Protein AF-A0A852TFB3-F1 (afdb_monomer)

Mean predicted aligned error: 4.45 Å

Structure (mmCIF, N/CA/C/O backbone):
data_AF-A0A852TFB3-F1
#
_entry.id   AF-A0A852TFB3-F1
#
loop_
_atom_site.group_PDB
_atom_site.id
_atom_site.type_symbol
_atom_site.label_atom_id
_atom_site.label_alt_id
_atom_site.label_comp_id
_atom_site.label_asym_id
_atom_site.label_entity_id
_atom_site.label_seq_id
_atom_site.pdbx_PDB_ins_code
_atom_site.Cartn_x
_atom_site.Cartn_y
_atom_site.Cartn_z
_atom_si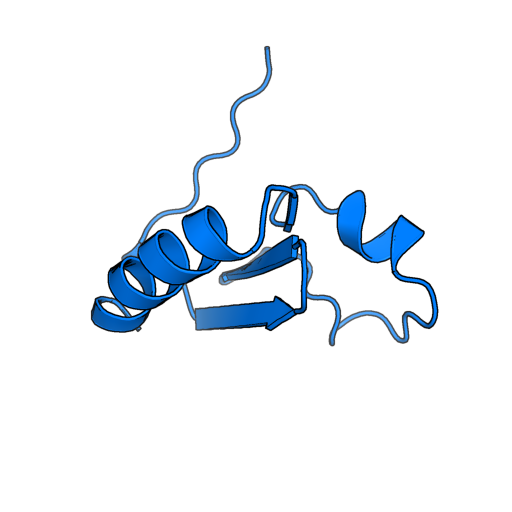te.occupancy
_atom_site.B_iso_or_equiv
_atom_site.auth_seq_id
_atom_site.auth_comp_id
_atom_site.auth_asym_id
_atom_site.auth_atom_id
_atom_site.pdbx_PDB_model_num
ATOM 1 N N . MET A 1 1 ? 9.538 19.607 -1.449 1.00 54.69 1 MET A N 1
ATOM 2 C CA . MET A 1 1 ? 8.587 18.477 -1.332 1.00 54.69 1 MET A CA 1
ATOM 3 C C . MET A 1 1 ? 9.203 17.273 -2.025 1.00 54.69 1 MET A C 1
ATOM 5 O O . MET A 1 1 ? 9.683 17.444 -3.137 1.00 54.69 1 MET A O 1
ATOM 9 N N . ARG A 1 2 ? 9.262 16.099 -1.385 1.00 67.06 2 ARG A N 1
ATOM 10 C CA . ARG A 1 2 ? 9.676 14.859 -2.065 1.00 67.06 2 ARG A CA 1
ATOM 11 C C . ARG A 1 2 ? 8.417 14.179 -2.599 1.00 67.06 2 ARG A C 1
ATOM 13 O O . ARG A 1 2 ? 7.469 14.012 -1.843 1.00 67.06 2 ARG A O 1
ATOM 20 N N . GLN A 1 3 ? 8.398 13.850 -3.885 1.00 76.62 3 GLN A N 1
ATOM 21 C CA . GLN A 1 3 ? 7.314 13.096 -4.513 1.00 76.62 3 GLN A CA 1
ATOM 22 C C . GLN A 1 3 ? 7.812 11.672 -4.756 1.00 76.62 3 GLN A C 1
ATOM 24 O O . GLN A 1 3 ? 8.873 11.486 -5.351 1.00 76.62 3 GLN A O 1
ATOM 29 N N . MET A 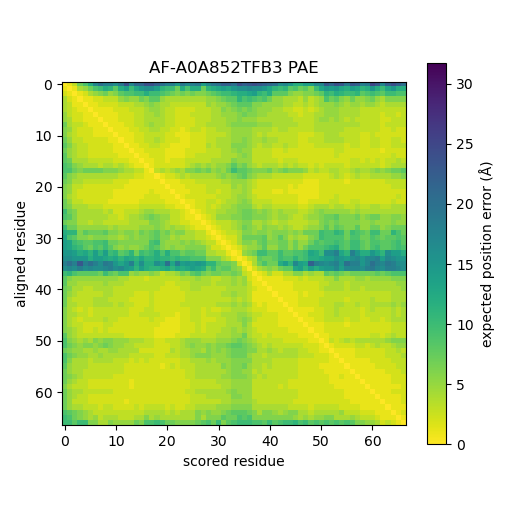1 4 ? 7.076 10.673 -4.269 1.00 82.00 4 MET A N 1
ATOM 30 C CA . MET A 1 4 ? 7.316 9.277 -4.629 1.00 82.00 4 MET A CA 1
ATOM 31 C C . MET A 1 4 ? 6.554 8.978 -5.919 1.00 82.00 4 MET A C 1
ATOM 33 O O . MET A 1 4 ? 5.389 9.341 -6.050 1.00 82.00 4 MET A O 1
ATOM 37 N N . THR A 1 5 ? 7.218 8.332 -6.875 1.00 87.81 5 THR A N 1
ATOM 38 C CA . THR A 1 5 ? 6.593 7.872 -8.119 1.00 87.81 5 THR A CA 1
ATOM 39 C C . THR A 1 5 ? 6.661 6.357 -8.169 1.00 87.81 5 THR A C 1
ATOM 41 O O . THR A 1 5 ? 7.741 5.783 -8.044 1.00 87.81 5 THR A O 1
ATOM 44 N N . ILE A 1 6 ? 5.512 5.723 -8.378 1.00 88.19 6 ILE A N 1
ATOM 45 C CA . ILE A 1 6 ? 5.396 4.281 -8.580 1.00 88.19 6 ILE A CA 1
ATOM 46 C C . ILE A 1 6 ? 4.925 4.084 -10.018 1.00 88.19 6 ILE A C 1
ATOM 48 O O . ILE A 1 6 ? 3.916 4.656 -10.429 1.00 88.19 6 ILE A O 1
ATOM 52 N N . LYS A 1 7 ? 5.679 3.317 -10.813 1.00 90.06 7 LYS A N 1
ATOM 53 C CA . LYS A 1 7 ? 5.232 2.951 -12.162 1.00 90.06 7 LYS A CA 1
ATOM 54 C C . LYS A 1 7 ? 4.053 1.991 -12.039 1.00 90.06 7 LYS A C 1
ATOM 56 O O . LYS A 1 7 ? 4.155 1.020 -11.300 1.00 90.06 7 LYS A O 1
ATOM 61 N N . MET A 1 8 ? 2.994 2.212 -12.817 1.00 88.50 8 MET A N 1
ATOM 62 C CA . MET A 1 8 ? 1.821 1.324 -12.827 1.00 88.50 8 MET A CA 1
ATOM 63 C C . MET A 1 8 ? 2.209 -0.127 -13.130 1.00 88.50 8 MET A C 1
ATOM 65 O O . MET A 1 8 ? 1.781 -1.034 -12.439 1.00 88.50 8 MET A O 1
ATOM 69 N N . SER A 1 9 ? 3.136 -0.340 -14.069 1.00 90.75 9 SER A N 1
ATOM 70 C CA . SER A 1 9 ? 3.658 -1.672 -14.409 1.00 90.75 9 SER A CA 1
ATOM 71 C C . SER A 1 9 ? 4.477 -2.347 -13.300 1.00 90.75 9 SER A C 1
ATOM 73 O O . SER A 1 9 ? 4.905 -3.482 -13.472 1.00 90.75 9 SER A O 1
ATOM 75 N N . ALA A 1 10 ? 4.807 -1.629 -12.224 1.00 90.38 10 ALA A N 1
ATOM 76 C CA . ALA A 1 10 ? 5.515 -2.172 -11.069 1.00 90.38 10 ALA A CA 1
ATOM 77 C C . ALA A 1 10 ? 4.564 -2.517 -9.915 1.00 90.38 10 ALA A C 1
ATOM 79 O O . ALA A 1 10 ? 5.032 -3.088 -8.930 1.00 90.38 10 ALA A O 1
ATOM 80 N N . LEU A 1 11 ? 3.275 -2.162 -10.019 1.00 91.94 11 LEU A N 1
ATOM 81 C CA . LEU A 1 11 ? 2.245 -2.541 -9.058 1.00 91.94 11 LEU A CA 1
ATOM 82 C C . LEU A 1 11 ? 2.083 -4.057 -9.059 1.00 91.94 11 LEU A C 1
ATOM 84 O O . LEU A 1 11 ? 1.973 -4.681 -10.108 1.00 91.94 11 LEU A O 1
ATOM 88 N N . THR A 1 12 ? 2.082 -4.639 -7.869 1.00 91.25 12 THR A N 1
ATOM 89 C CA . THR A 1 12 ? 1.909 -6.081 -7.668 1.00 91.25 12 THR A CA 1
ATOM 90 C C . THR A 1 12 ? 0.673 -6.403 -6.839 1.00 91.25 12 THR A C 1
ATOM 92 O O . THR A 1 12 ? 0.266 -7.558 -6.771 1.00 91.25 12 THR A O 1
ATOM 95 N N . GLY A 1 13 ? 0.082 -5.403 -6.185 1.00 91.31 13 GLY A N 1
ATOM 96 C CA . GLY A 1 13 ? -1.082 -5.584 -5.332 1.00 91.31 13 GLY A CA 1
ATOM 97 C C . GLY A 1 13 ? -1.480 -4.304 -4.610 1.00 91.31 13 GLY A C 1
ATOM 98 O O . GLY A 1 13 ? -0.778 -3.291 -4.644 1.00 91.31 13 GLY A O 1
ATOM 99 N N . LEU A 1 14 ? -2.611 -4.372 -3.919 1.00 92.44 14 LEU A N 1
ATOM 100 C CA . LEU A 1 14 ? -3.138 -3.302 -3.081 1.00 92.44 14 LEU A CA 1
ATOM 101 C C . LEU A 1 14 ? -3.655 -3.918 -1.783 1.00 92.44 14 LEU A C 1
ATOM 103 O O . LEU A 1 14 ? -4.322 -4.952 -1.810 1.0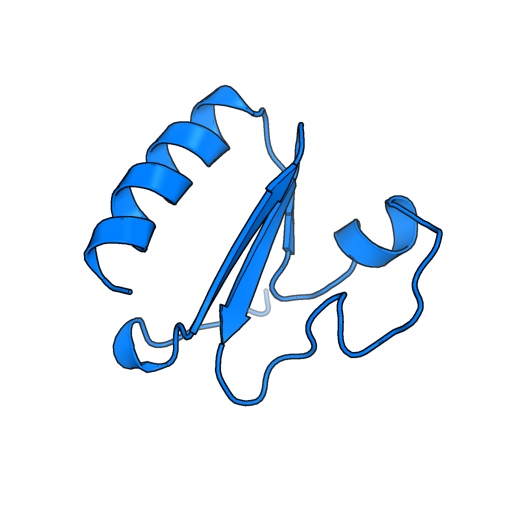0 92.44 14 LEU A O 1
ATOM 107 N N . ILE A 1 15 ? -3.386 -3.265 -0.657 1.00 90.69 15 ILE A N 1
ATOM 108 C CA . ILE A 1 15 ? -3.991 -3.602 0.635 1.00 90.69 15 ILE A CA 1
ATOM 109 C C . ILE A 1 15 ? -4.897 -2.442 1.012 1.00 90.69 15 ILE A C 1
ATOM 111 O O . ILE A 1 15 ? -4.408 -1.346 1.267 1.00 90.69 15 ILE A O 1
ATOM 115 N N . PHE A 1 16 ? -6.202 -2.679 1.038 1.00 90.31 16 PHE A N 1
ATOM 116 C CA . PHE A 1 16 ? -7.203 -1.681 1.396 1.00 90.31 16 PHE A CA 1
ATOM 117 C C . PHE A 1 16 ? -7.773 -1.988 2.781 1.00 90.31 16 PHE A C 1
ATOM 119 O O . PHE A 1 16 ? -8.254 -3.099 3.012 1.00 90.31 16 PHE A O 1
ATOM 126 N N . PHE A 1 17 ? -7.720 -1.022 3.701 1.00 87.94 17 PHE A N 1
ATOM 127 C CA . PHE A 1 17 ? -8.289 -1.187 5.035 1.00 87.94 17 PHE A CA 1
ATOM 128 C C . PHE A 1 17 ? -8.706 0.155 5.649 1.00 87.94 17 PHE A C 1
ATOM 130 O O . PHE A 1 17 ? -7.861 0.983 5.993 1.00 87.94 17 PHE A O 1
ATOM 137 N N . ALA A 1 18 ? -10.012 0.335 5.860 1.00 88.06 18 ALA A N 1
ATOM 138 C CA . ALA A 1 18 ? -10.600 1.518 6.487 1.00 88.06 18 ALA A CA 1
ATOM 139 C C . ALA A 1 18 ? -10.115 2.838 5.847 1.00 88.06 18 ALA A C 1
ATOM 141 O O . ALA A 1 18 ? -10.469 3.161 4.717 1.00 88.06 18 ALA A O 1
ATOM 142 N N . ASP A 1 19 ? -9.303 3.619 6.561 1.00 91.69 19 ASP A N 1
ATOM 143 C CA . ASP A 1 19 ? -8.834 4.942 6.143 1.00 91.69 19 ASP A CA 1
ATOM 144 C C . ASP A 1 19 ? -7.423 4.941 5.533 1.00 91.69 19 ASP A C 1
ATOM 146 O O . ASP A 1 19 ? -6.792 5.998 5.414 1.00 91.69 19 ASP A O 1
ATOM 150 N N . TYR A 1 20 ? -6.894 3.773 5.163 1.00 92.88 20 TYR A N 1
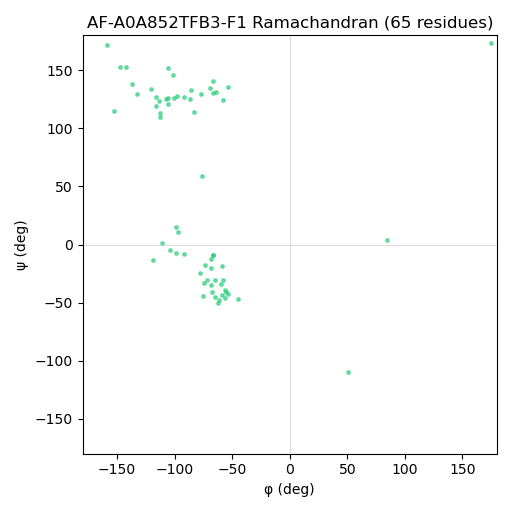ATOM 151 C CA . TYR A 1 20 ? -5.627 3.692 4.449 1.00 92.88 20 TYR A CA 1
ATOM 152 C C . TYR A 1 20 ? -5.598 2.603 3.376 1.00 92.88 20 TYR A C 1
ATOM 154 O O . TYR A 1 20 ? -6.279 1.579 3.442 1.00 92.88 20 TYR A O 1
ATOM 162 N N . MET A 1 21 ? -4.762 2.840 2.370 1.00 93.38 21 MET A N 1
ATOM 163 C CA . MET A 1 21 ? -4.455 1.880 1.324 1.00 93.38 21 MET A CA 1
ATOM 164 C C . MET A 1 21 ? -2.946 1.813 1.130 1.00 93.38 21 MET A C 1
ATOM 166 O O . MET A 1 21 ? -2.294 2.841 0.953 1.00 93.38 21 MET A O 1
ATOM 170 N N . VAL A 1 22 ? -2.389 0.608 1.134 1.00 92.8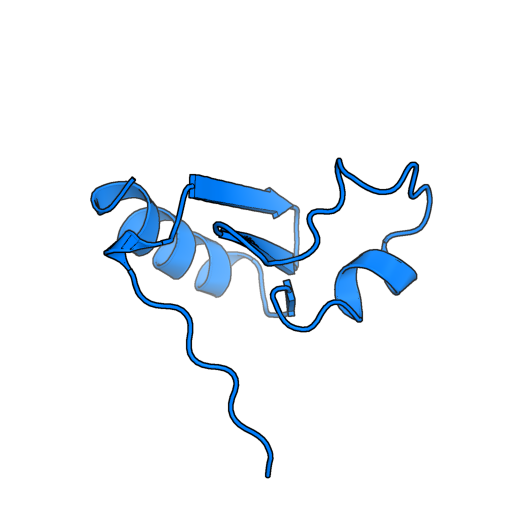8 22 VAL A N 1
ATOM 171 C CA . VAL A 1 22 ? -0.975 0.384 0.838 1.00 92.88 22 VAL A CA 1
ATOM 172 C C . VAL A 1 22 ? -0.825 -0.103 -0.590 1.00 92.88 22 VAL A C 1
ATOM 174 O O . VAL A 1 22 ? -1.435 -1.093 -0.992 1.00 92.88 22 VAL A O 1
ATOM 177 N N . ILE A 1 23 ? 0.017 0.594 -1.344 1.00 92.94 23 ILE A N 1
ATOM 178 C CA . ILE A 1 23 ? 0.406 0.204 -2.690 1.00 92.94 23 ILE A CA 1
ATOM 179 C C . ILE A 1 23 ? 1.538 -0.818 -2.601 1.00 92.94 23 ILE A C 1
ATOM 181 O O . ILE A 1 23 ? 2.649 -0.486 -2.180 1.00 92.94 23 ILE A O 1
ATOM 185 N N . CYS A 1 24 ? 1.290 -2.052 -3.029 1.00 91.81 24 CYS A N 1
ATOM 186 C CA . CYS A 1 24 ? 2.338 -3.055 -3.172 1.00 91.81 24 CYS A CA 1
ATOM 187 C C . CYS A 1 24 ? 2.968 -2.917 -4.560 1.00 91.81 24 CYS A C 1
ATOM 189 O O . CYS A 1 24 ? 2.274 -2.935 -5.578 1.00 91.81 24 CYS A O 1
ATOM 191 N N . ALA A 1 25 ? 4.288 -2.761 -4.604 1.00 91.19 25 ALA A N 1
ATOM 192 C CA . ALA A 1 25 ? 5.040 -2.702 -5.847 1.00 91.19 25 ALA A CA 1
ATOM 193 C C . ALA A 1 25 ? 6.426 -3.317 -5.658 1.00 91.19 25 ALA A C 1
ATOM 195 O O . ALA A 1 25 ? 6.980 -3.297 -4.556 1.00 91.19 25 ALA A O 1
ATOM 196 N N . SER A 1 26 ? 7.005 -3.836 -6.739 1.00 85.38 26 SER A N 1
ATOM 197 C CA . SER A 1 26 ? 8.343 -4.431 -6.696 1.00 85.38 26 SER A CA 1
ATOM 198 C C . SER A 1 26 ? 9.385 -3.420 -6.203 1.00 85.38 26 SER A C 1
ATOM 200 O O . SER A 1 26 ? 9.547 -2.347 -6.786 1.00 85.38 26 SER A O 1
ATOM 202 N N . GLY A 1 27 ? 10.121 -3.782 -5.150 1.00 83.50 27 GLY A N 1
ATOM 203 C CA . GLY A 1 27 ? 11.150 -2.932 -4.542 1.00 83.50 27 GLY A CA 1
ATOM 204 C C . GLY A 1 27 ? 10.629 -1.926 -3.511 1.00 83.50 27 GLY A C 1
ATOM 205 O O . GLY A 1 27 ? 11.425 -1.141 -2.998 1.00 83.50 27 GLY A O 1
ATOM 206 N N . LEU A 1 28 ? 9.330 -1.946 -3.188 1.00 85.06 28 LEU A N 1
ATOM 207 C CA . LEU A 1 28 ? 8.776 -1.202 -2.060 1.00 85.06 28 LEU A C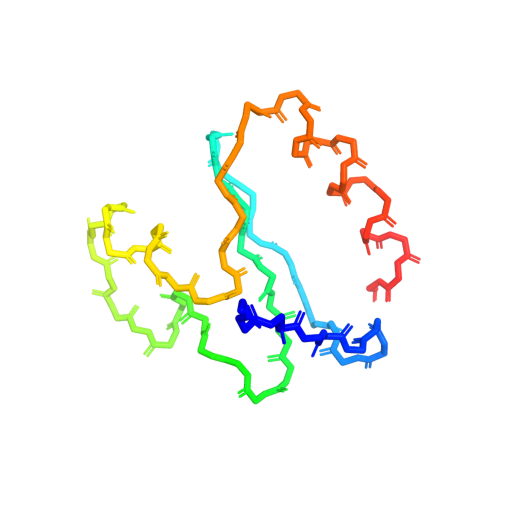A 1
ATOM 208 C C . LEU A 1 28 ? 8.533 -2.128 -0.863 1.00 85.06 28 LEU A C 1
ATOM 210 O O . LEU A 1 28 ? 8.155 -3.282 -1.057 1.00 85.06 28 LEU A O 1
ATOM 214 N N . PRO A 1 29 ? 8.706 -1.626 0.370 1.00 80.69 29 PRO A N 1
ATOM 215 C CA . PRO A 1 29 ? 8.364 -2.392 1.556 1.00 80.69 29 PRO A CA 1
ATOM 216 C C . PRO A 1 29 ? 6.842 -2.600 1.630 1.00 80.69 29 PRO A C 1
ATOM 218 O O . PRO A 1 29 ? 6.080 -1.637 1.503 1.00 80.69 29 PRO A O 1
ATOM 221 N N . SER A 1 30 ? 6.385 -3.835 1.845 1.00 78.06 30 SER A N 1
ATOM 222 C CA . SER A 1 30 ? 4.978 -4.141 2.119 1.00 78.06 30 SER A CA 1
ATOM 223 C C . SER A 1 30 ? 4.769 -4.490 3.597 1.00 78.06 30 SER A C 1
ATOM 225 O O . SER A 1 30 ? 5.667 -5.044 4.228 1.00 78.06 30 SER A O 1
ATOM 227 N N . PRO A 1 31 ? 3.576 -4.250 4.170 1.00 75.94 31 PRO A N 1
ATOM 228 C CA . PRO A 1 31 ? 3.257 -4.674 5.528 1.00 75.94 31 PRO A CA 1
ATOM 229 C C . PRO A 1 31 ? 3.374 -6.179 5.750 1.00 75.94 31 PRO A C 1
ATOM 231 O O . PRO A 1 31 ? 3.452 -6.582 6.893 1.00 75.94 31 PRO A O 1
ATOM 234 N N . ASN A 1 32 ? 3.378 -7.013 4.706 1.00 73.69 32 ASN A N 1
ATOM 235 C CA . ASN A 1 32 ? 3.605 -8.452 4.857 1.00 73.69 32 ASN A CA 1
ATOM 236 C C . ASN A 1 32 ? 5.090 -8.788 5.054 1.00 73.69 32 ASN A C 1
ATOM 238 O O . ASN A 1 32 ? 5.411 -9.819 5.644 1.00 73.69 32 ASN A O 1
ATOM 242 N N . ASP A 1 33 ? 5.993 -7.920 4.590 1.00 73.44 33 ASP A N 1
ATOM 243 C CA . ASP A 1 33 ? 7.442 -8.089 4.757 1.00 73.44 33 ASP A CA 1
ATOM 244 C C . ASP A 1 33 ? 7.889 -7.817 6.201 1.00 73.44 33 ASP A C 1
ATOM 246 O O . ASP A 1 33 ? 8.960 -8.244 6.632 1.00 73.44 33 ASP A O 1
ATOM 250 N N . PHE A 1 34 ? 7.045 -7.139 6.976 1.00 64.81 34 PHE A N 1
ATOM 251 C CA . PHE A 1 34 ? 7.281 -6.810 8.372 1.00 64.81 34 PHE A CA 1
ATOM 252 C C . PHE A 1 34 ? 6.159 -7.438 9.203 1.00 64.81 34 PHE A C 1
ATOM 254 O O . PHE A 1 34 ? 4.993 -7.326 8.871 1.00 64.81 34 PHE A O 1
ATOM 261 N N . LYS A 1 35 ? 6.452 -8.102 10.322 1.00 69.38 35 LYS A N 1
ATOM 262 C CA . LYS A 1 35 ? 5.402 -8.657 11.203 1.00 69.38 35 LYS A CA 1
ATOM 263 C C . LYS A 1 35 ? 4.733 -7.549 12.036 1.00 69.38 35 LYS A C 1
ATOM 265 O O . LYS A 1 35 ? 4.827 -7.558 13.260 1.00 69.38 35 LYS A O 1
ATOM 270 N N . ILE A 1 36 ? 4.141 -6.553 11.379 1.00 67.62 36 ILE A N 1
ATOM 271 C CA . ILE A 1 36 ? 3.637 -5.329 12.010 1.00 67.62 36 ILE A CA 1
ATOM 272 C C . ILE A 1 36 ? 2.310 -5.613 12.707 1.00 67.62 36 ILE A C 1
ATOM 274 O O . ILE A 1 36 ? 1.378 -6.138 12.105 1.00 67.62 36 ILE A O 1
ATOM 278 N N . SER A 1 37 ? 2.206 -5.204 13.970 1.00 69.56 37 SER A N 1
ATOM 279 C CA . SER A 1 37 ? 0.972 -5.254 14.764 1.00 69.56 37 SER A CA 1
ATOM 280 C C . SER A 1 37 ? 0.292 -3.885 14.925 1.00 69.56 37 SER A C 1
ATOM 282 O O . SER A 1 37 ? -0.798 -3.809 15.487 1.00 69.56 37 SER A O 1
ATOM 284 N N . SER A 1 38 ? 0.906 -2.800 14.433 1.00 84.75 38 SER A N 1
ATOM 285 C CA . SER A 1 38 ? 0.457 -1.418 14.641 1.00 84.75 38 SER A CA 1
ATOM 286 C C . SER A 1 38 ? 0.049 -0.706 13.345 1.00 84.75 38 SER A C 1
ATOM 288 O O . SER A 1 38 ? 0.867 -0.448 12.463 1.00 84.75 38 SER A O 1
ATOM 290 N N . ILE A 1 39 ? -1.216 -0.279 13.269 1.00 86.38 39 ILE A N 1
ATOM 291 C CA . ILE A 1 39 ? -1.745 0.550 12.167 1.00 86.38 39 ILE A CA 1
ATOM 292 C C . ILE A 1 39 ? -0.986 1.884 12.057 1.00 86.38 39 ILE A C 1
ATOM 294 O O . ILE A 1 39 ? -0.787 2.401 10.958 1.00 86.38 39 ILE A O 1
ATOM 298 N N . ALA A 1 40 ? -0.540 2.444 13.186 1.00 88.75 40 ALA A N 1
ATOM 299 C CA . ALA A 1 40 ? 0.185 3.713 13.208 1.00 88.75 40 ALA A CA 1
ATOM 300 C C . ALA A 1 40 ? 1.538 3.627 12.487 1.00 88.75 40 ALA A C 1
ATOM 302 O O . ALA A 1 40 ? 1.976 4.618 11.908 1.00 88.75 40 ALA A O 1
ATOM 303 N N . GLU A 1 41 ? 2.175 2.454 12.491 1.00 88.31 41 GLU A N 1
ATOM 304 C CA . GLU A 1 41 ? 3.405 2.209 11.735 1.00 88.31 41 GLU A CA 1
ATOM 305 C C . GLU A 1 41 ? 3.104 2.050 10.245 1.00 88.31 41 GLU A C 1
ATOM 307 O O . GLU A 1 41 ? 3.764 2.680 9.424 1.00 88.31 41 GLU A O 1
ATOM 312 N N . ILE A 1 42 ? 2.056 1.294 9.885 1.00 88.38 42 ILE A N 1
ATOM 313 C CA . ILE A 1 42 ? 1.637 1.096 8.483 1.00 88.38 42 ILE A CA 1
ATOM 314 C C . ILE A 1 42 ? 1.365 2.440 7.786 1.00 88.38 42 ILE A C 1
ATOM 316 O O . ILE A 1 42 ? 1.747 2.648 6.636 1.00 88.38 42 ILE A O 1
ATOM 320 N N . LYS A 1 43 ? 0.754 3.395 8.492 1.00 90.06 43 LYS A N 1
ATOM 321 C CA . LYS A 1 43 ? 0.453 4.735 7.963 1.00 90.06 43 LYS A CA 1
ATOM 322 C C . LYS A 1 43 ? 1.682 5.613 7.705 1.00 90.06 43 LYS A C 1
ATOM 324 O O . LYS A 1 43 ? 1.548 6.648 7.061 1.00 90.06 43 LYS A O 1
ATOM 329 N N . GLN A 1 44 ? 2.861 5.224 8.189 1.00 88.50 44 GLN A N 1
ATOM 330 C CA . GLN A 1 44 ? 4.115 5.952 7.959 1.00 88.50 44 GLN A CA 1
ATOM 331 C C . GLN A 1 44 ? 4.881 5.450 6.729 1.00 88.50 44 GLN A C 1
ATOM 333 O O . GLN A 1 44 ? 5.868 6.073 6.332 1.00 88.50 44 GLN A O 1
ATOM 338 N N . TYR A 1 45 ? 4.448 4.345 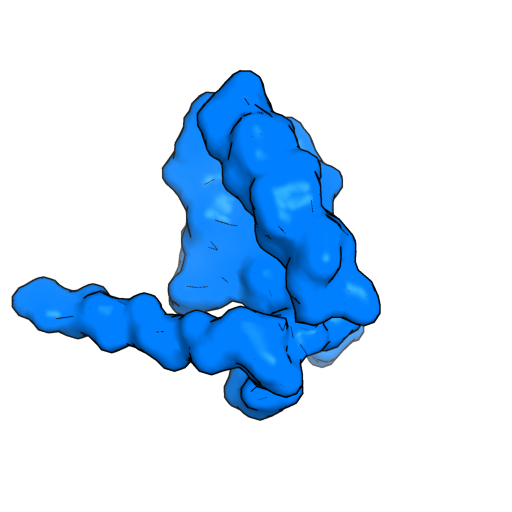6.113 1.00 88.69 45 TYR A N 1
ATOM 339 C CA . TYR A 1 45 ? 5.109 3.815 4.926 1.00 88.69 45 TYR A CA 1
ATOM 340 C C . TYR A 1 45 ? 4.946 4.772 3.739 1.00 88.69 45 TYR A C 1
ATOM 342 O O . TYR A 1 45 ? 3.866 5.325 3.527 1.00 88.69 45 TYR A O 1
ATOM 350 N N . PRO A 1 46 ? 5.991 4.955 2.915 1.00 88.75 46 PRO A N 1
ATOM 351 C CA . PRO A 1 46 ? 5.967 5.931 1.827 1.00 88.75 46 PRO A CA 1
ATOM 352 C C . PRO A 1 46 ? 4.992 5.556 0.698 1.00 88.75 46 PRO A C 1
ATOM 354 O O . PRO A 1 46 ? 4.571 6.415 -0.070 1.00 88.75 46 PRO A O 1
ATOM 357 N N . ASN A 1 47 ? 4.630 4.277 0.612 1.00 91.56 47 ASN A N 1
ATOM 358 C CA . ASN A 1 47 ? 3.641 3.700 -0.294 1.00 91.56 47 ASN A CA 1
ATOM 359 C C . ASN A 1 47 ? 2.258 3.517 0.356 1.00 91.56 47 ASN A C 1
ATOM 361 O O . ASN A 1 47 ? 1.400 2.852 -0.223 1.00 91.56 47 ASN A O 1
ATOM 365 N N . CYS A 1 48 ? 2.037 4.081 1.546 1.00 92.12 48 CYS A N 1
ATOM 366 C CA . CYS A 1 48 ? 0.741 4.102 2.209 1.00 92.12 48 CYS A CA 1
ATOM 367 C C . CYS A 1 48 ? 0.039 5.439 1.954 1.00 92.12 48 CYS A C 1
ATOM 369 O O . CYS A 1 48 ? 0.594 6.515 2.174 1.00 92.12 48 C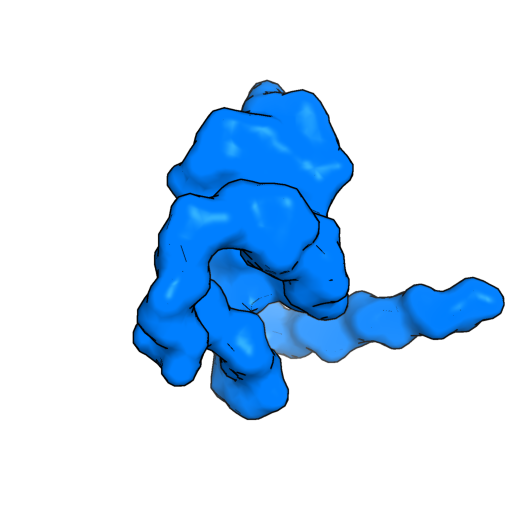YS A O 1
ATOM 371 N N . ILE A 1 49 ? -1.200 5.364 1.484 1.00 93.00 49 ILE A N 1
ATOM 372 C CA . ILE A 1 49 ? -2.069 6.509 1.245 1.00 93.00 49 ILE A CA 1
ATOM 373 C C . ILE A 1 49 ? -3.111 6.523 2.354 1.00 93.00 49 ILE A C 1
ATOM 375 O O . ILE A 1 49 ? -3.866 5.568 2.501 1.00 93.00 49 ILE A O 1
ATOM 379 N N . VAL A 1 50 ? -3.165 7.614 3.118 1.00 93.19 50 VAL A N 1
ATOM 380 C CA . VAL A 1 50 ? -4.105 7.785 4.233 1.00 93.19 50 VAL A CA 1
ATOM 381 C C . VAL A 1 50 ? -5.104 8.877 3.877 1.00 93.19 50 VAL A C 1
ATOM 383 O O . VAL A 1 50 ? -4.751 10.054 3.785 1.00 93.19 50 VAL A O 1
ATOM 386 N N . VAL A 1 51 ? -6.354 8.490 3.642 1.00 91.88 51 VAL A N 1
ATOM 387 C CA . VAL A 1 51 ? -7.461 9.404 3.330 1.00 91.88 51 VAL A CA 1
ATOM 388 C C . VAL A 1 51 ? -8.789 8.706 3.635 1.00 91.88 51 VAL A C 1
ATOM 390 O O . VAL A 1 51 ? -8.826 7.525 3.955 1.00 91.88 51 VAL A O 1
ATOM 393 N N . LYS A 1 52 ? -9.904 9.442 3.577 1.00 91.62 52 LYS A N 1
ATOM 394 C CA . LYS A 1 52 ? -11.243 8.882 3.799 1.00 91.62 52 LYS A CA 1
ATOM 395 C C . LYS A 1 52 ? -11.501 7.682 2.882 1.00 91.62 52 LYS A C 1
ATOM 397 O O . LYS A 1 52 ? -11.270 7.783 1.678 1.00 91.62 52 LYS A O 1
ATOM 402 N N . GLU A 1 53 ? -12.067 6.627 3.461 1.00 91.75 53 GLU A N 1
ATOM 403 C CA . GLU A 1 53 ? -12.366 5.334 2.829 1.00 91.75 53 GLU A CA 1
ATOM 404 C C . GLU A 1 53 ? -13.012 5.466 1.442 1.00 91.75 53 GLU A C 1
ATOM 406 O O . GLU A 1 53 ? -12.509 4.905 0.480 1.00 91.75 53 GLU A O 1
ATOM 411 N N . GLN A 1 54 ? -14.029 6.321 1.302 1.00 91.31 54 GLN A N 1
ATOM 412 C CA . GLN A 1 54 ? -14.727 6.576 0.030 1.00 91.31 54 GLN A CA 1
ATOM 413 C C . GLN A 1 54 ? -13.780 6.966 -1.118 1.00 91.31 54 GLN A C 1
ATOM 415 O O . GLN A 1 54 ? -13.915 6.488 -2.238 1.00 91.31 54 GLN A O 1
ATOM 420 N N . LYS A 1 55 ? -12.787 7.824 -0.843 1.00 92.62 55 LYS A N 1
ATOM 421 C CA . LYS A 1 55 ? -11.804 8.237 -1.857 1.00 92.62 55 LYS A CA 1
ATOM 422 C C . LYS A 1 55 ? -10.797 7.138 -2.158 1.00 92.62 55 LYS A C 1
ATOM 424 O O . LYS A 1 55 ? -10.288 7.057 -3.273 1.00 92.62 55 LYS A O 1
ATOM 429 N N . LEU A 1 56 ? -10.462 6.337 -1.149 1.00 93.50 56 LEU A N 1
ATOM 430 C CA . LEU A 1 56 ? -9.594 5.188 -1.348 1.00 93.50 56 LEU A CA 1
ATOM 431 C C . LEU A 1 56 ? -10.298 4.120 -2.178 1.00 93.50 56 LEU A C 1
ATOM 433 O O . LEU A 1 56 ? -9.628 3.465 -2.960 1.00 93.50 56 LEU A O 1
ATOM 437 N N . GLU A 1 57 ? -11.610 3.944 -2.025 1.00 93.06 57 GLU A N 1
ATOM 438 C CA . GLU A 1 57 ? -12.376 2.935 -2.756 1.00 93.06 57 GLU A CA 1
ATOM 439 C C . GLU A 1 57 ? -12.383 3.245 -4.257 1.00 93.06 57 GLU A C 1
ATOM 441 O O . GLU A 1 57 ? -12.062 2.377 -5.066 1.00 93.06 57 GLU A O 1
ATOM 446 N N . GLU A 1 58 ? -12.623 4.507 -4.631 1.00 93.00 58 GLU A N 1
ATOM 447 C CA . GLU A 1 58 ? -12.498 4.971 -6.020 1.00 93.00 58 GLU A CA 1
ATOM 448 C C . GLU A 1 58 ? -11.096 4.699 -6.591 1.00 93.00 58 GLU A C 1
ATOM 450 O O . GLU A 1 58 ? -10.948 4.181 -7.701 1.00 93.00 58 GLU A O 1
ATOM 455 N N . LEU A 1 59 ? -10.051 5.011 -5.817 1.00 92.75 59 LEU A N 1
ATOM 456 C CA . LEU A 1 59 ? -8.667 4.782 -6.227 1.00 92.75 59 LEU A CA 1
ATOM 457 C C . LEU A 1 59 ? -8.333 3.286 -6.331 1.00 92.75 59 LEU A C 1
ATOM 459 O O . LEU A 1 59 ? -7.650 2.874 -7.266 1.00 92.75 59 LEU A O 1
ATOM 463 N N . TYR A 1 60 ? -8.813 2.478 -5.390 1.00 93.25 60 TYR A N 1
ATOM 464 C CA . TYR A 1 60 ? -8.626 1.033 -5.363 1.00 93.25 60 TYR A CA 1
ATOM 465 C C . TYR A 1 60 ? -9.257 0.381 -6.594 1.00 93.25 60 TYR A C 1
ATOM 467 O O . TYR A 1 60 ? -8.587 -0.390 -7.281 1.00 93.25 60 TYR A O 1
ATOM 475 N N . GLN A 1 61 ? -10.502 0.741 -6.924 1.00 93.12 61 GLN A N 1
ATOM 476 C CA . GLN A 1 61 ? -11.196 0.261 -8.124 1.00 93.12 61 GLN A CA 1
ATOM 477 C C . GLN A 1 61 ? -10.425 0.632 -9.397 1.00 93.12 61 GLN A C 1
ATOM 479 O O . GLN A 1 61 ? -10.223 -0.211 -10.269 1.00 93.12 61 GLN A O 1
ATOM 484 N N . TYR A 1 62 ? -9.925 1.870 -9.482 1.00 93.19 62 TYR A N 1
ATOM 485 C CA . TYR A 1 62 ? -9.113 2.316 -10.615 1.00 93.19 62 TYR A CA 1
ATOM 486 C C . TYR A 1 62 ? -7.805 1.523 -10.752 1.00 93.19 62 TYR A C 1
ATOM 488 O O . TYR A 1 62 ? -7.491 1.036 -11.835 1.00 93.19 62 TYR A O 1
ATOM 496 N N . LEU A 1 63 ? -7.037 1.382 -9.666 1.00 92.38 63 LEU A N 1
ATOM 497 C CA . LEU A 1 63 ? -5.722 0.734 -9.695 1.00 92.38 63 LEU A CA 1
ATOM 498 C C . LEU A 1 63 ? -5.809 -0.784 -9.884 1.00 92.38 63 LEU A C 1
ATOM 500 O O . LEU A 1 63 ? -4.927 -1.358 -10.517 1.00 92.38 63 LEU A O 1
ATOM 504 N N . THR A 1 64 ? -6.875 -1.422 -9.395 1.00 90.88 64 THR A N 1
ATOM 505 C CA . THR A 1 64 ? -7.129 -2.859 -9.598 1.00 90.88 64 THR A CA 1
ATOM 506 C C . THR A 1 64 ? -7.214 -3.224 -11.080 1.00 90.88 64 THR A C 1
ATOM 508 O O . THR A 1 64 ? -6.800 -4.310 -11.457 1.00 90.88 64 THR A O 1
ATOM 511 N N . GLY A 1 65 ? -7.662 -2.313 -11.951 1.00 88.88 65 GLY A N 1
ATOM 512 C CA . GLY A 1 65 ? -7.697 -2.552 -13.399 1.00 88.88 65 GLY A CA 1
ATOM 513 C C . GLY A 1 65 ? -6.323 -2.682 -14.076 1.00 88.88 65 GLY A C 1
ATOM 514 O O . GLY A 1 65 ? -6.264 -3.015 -15.258 1.00 88.88 65 GLY A O 1
ATOM 515 N N . PHE A 1 66 ? -5.231 -2.400 -13.359 1.00 84.38 66 PHE A N 1
ATOM 516 C CA . PHE A 1 66 ? -3.855 -2.468 -13.864 1.00 84.38 66 PHE A CA 1
ATOM 517 C C . PHE A 1 66 ? -3.032 -3.612 -13.251 1.00 84.38 66 PHE A C 1
ATOM 519 O O . PHE A 1 66 ? -1.844 -3.719 -13.565 1.00 84.38 66 PHE A O 1
ATOM 526 N N . ILE A 1 67 ? -3.638 -4.415 -12.371 1.00 82.81 67 ILE A N 1
ATOM 527 C CA . ILE A 1 67 ? -3.026 -5.555 -11.670 1.00 82.81 67 ILE A CA 1
ATOM 528 C C . ILE A 1 67 ? -3.565 -6.843 -12.287 1.00 82.81 67 ILE A C 1
ATOM 530 O O . ILE A 1 67 ? -2.733 -7.719 -12.609 1.00 82.81 67 ILE A O 1
#

Secondary structure (DSSP, 8-state):
-------GGGEEEEEEETTEEEEEETTS--TTTTT---HHHHTTSTTEEES-HHHHHHHHHHHHTT-

pLDDT: mean 86.67, std 8.32, range [54.69, 93.5]

Organism: NCBI:txid86668

Solvent-accessible surface area (backbone atoms only — not comparable to full-atom values): 4296 Å² total; per-residue (Å²): 135,90,82,88,84,77,60,66,92,40,45,73,49,73,49,80,56,74,49,35,35,36,55,32,31,80,95,54,89,44,74,86,82,41,96,73,89,51,71,77,60,54,67,67,39,92,52,33,48,76,50,62,40,75,63,49,50,57,50,48,60,59,54,57,79,67,102

Foldseek 3Di:
DDDDDDDLLQFDDWDADAQKIATDGPPADDCVNPVDPDPVVVCPGPRMDGGGNVVVVVVRVVSVVSD

Nearest PDB structures (foldseek):
  8cir-assembly1_A  TM=7.215E-01  e=2.433E+00  Homo sapiens
  8cis-assembly1_A  TM=6.698E-01  e=1.984E+00  Hom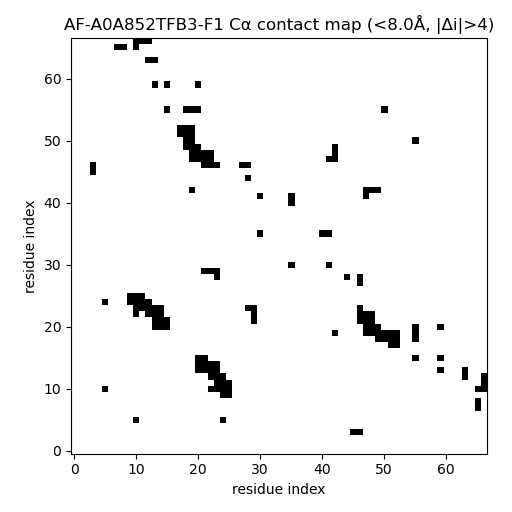o sapiens
  7edr-assembly1_A  TM=6.176E-01  e=1.854E+00  Drosophila melanogaster
  8s4y-assembly1_B  TM=6.472E-01  e=2.433E+00  Mus musculus
  4zrj-assembly1_A  TM=5.902E-01  e=4.488E+00  Homo sapiens

Sequence (67 aa):
MRQMTIKMSALTGLIFFADYMVICASGLPSPNDFKISSIAEIKQYPNCIVVKEQKLEELYQYLTGFI

Radius of gyration: 11.6 Å; Cα contacts (8 Å, |Δi|>4): 80; chains: 1; bounding box: 26×27×29 Å